Protein AF-A0A392RRE1-F1 (afdb_monomer_lite)

Sequence (97 aa):
MNFSDSSHEFNASRKRFGYRSVMELDKLLDPKKGFIVEDACIVGVEVFVCKSRNEKRVIQANNLTDMEFAALGRVLYFLKTRKRKDMNQQACKDLQG

InterPro domains:
  IPR002083 MATH/TRAF domain [PS50144] (1-47)
  IPR008974 TRAF-like [G3DSA:2.60.210.10] (2-66)

Radius of gyration: 17.49 Å; chains: 1; bounding box: 37×30×47 Å

Structure (mmCIF, N/CA/C/O backbone):
data_AF-A0A392RRE1-F1
#
_entry.id   AF-A0A392RRE1-F1
#
loop_
_atom_site.group_PDB
_atom_site.id
_atom_site.type_symbol
_atom_site.label_atom_id
_atom_site.label_alt_id
_atom_site.label_comp_id
_atom_site.label_asym_id
_atom_site.label_entity_id
_atom_site.label_seq_id
_atom_site.pdbx_PDB_ins_code
_atom_site.Cartn_x
_atom_site.Cartn_y
_atom_site.Cartn_z
_atom_site.occupancy
_atom_site.B_iso_or_equiv
_atom_site.auth_seq_id
_atom_site.auth_comp_id
_atom_site.auth_asym_id
_atom_site.auth_atom_id
_atom_site.pdbx_PDB_model_num
ATOM 1 N N . MET A 1 1 ? 0.783 -13.429 9.727 1.00 62.50 1 MET A N 1
ATOM 2 C CA . MET A 1 1 ? 0.643 -13.478 8.257 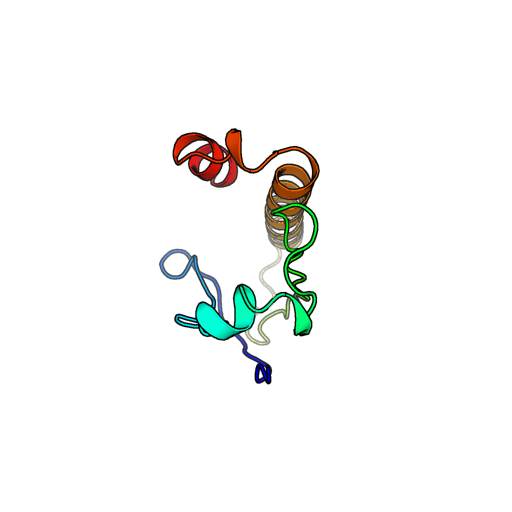1.00 62.50 1 MET A CA 1
ATOM 3 C C . MET A 1 1 ? 1.937 -14.025 7.724 1.00 62.50 1 MET A C 1
ATOM 5 O O . MET A 1 1 ? 2.968 -13.529 8.154 1.00 62.50 1 MET A O 1
ATOM 9 N N . ASN A 1 2 ? 1.885 -15.015 6.841 1.00 63.16 2 ASN A N 1
ATOM 10 C CA . ASN A 1 2 ? 3.080 -15.527 6.184 1.00 63.16 2 ASN A CA 1
ATOM 11 C C . ASN A 1 2 ? 2.911 -15.245 4.695 1.00 63.16 2 ASN A C 1
ATOM 13 O O . ASN A 1 2 ? 2.061 -15.857 4.051 1.00 63.16 2 ASN A O 1
ATOM 17 N N . PHE A 1 3 ? 3.666 -14.280 4.182 1.00 73.88 3 PHE A N 1
ATOM 18 C CA . PHE A 1 3 ? 3.803 -14.079 2.746 1.00 73.88 3 PHE A CA 1
ATOM 19 C C . PHE A 1 3 ? 5.001 -14.905 2.296 1.00 73.88 3 PHE A C 1
ATOM 21 O O . PHE A 1 3 ? 6.052 -14.859 2.930 1.00 73.88 3 PHE A O 1
ATOM 28 N N . SER A 1 4 ? 4.831 -15.701 1.247 1.00 76.12 4 SER A N 1
ATOM 29 C CA . SER A 1 4 ? 5.968 -16.312 0.567 1.00 76.12 4 SER A CA 1
ATOM 30 C C . SER A 1 4 ? 6.675 -15.250 -0.262 1.00 76.12 4 SER A C 1
ATOM 32 O O . SER A 1 4 ? 6.007 -14.396 -0.853 1.00 76.12 4 SER A O 1
ATOM 34 N N . ASP A 1 5 ? 7.994 -15.348 -0.385 1.00 78.12 5 ASP A N 1
ATOM 35 C CA . ASP A 1 5 ? 8.716 -14.555 -1.373 1.00 78.12 5 ASP A CA 1
ATOM 36 C C . ASP A 1 5 ? 8.100 -14.780 -2.754 1.00 78.12 5 ASP A C 1
ATOM 38 O O . ASP A 1 5 ? 7.834 -15.908 -3.178 1.00 78.12 5 ASP A O 1
ATOM 42 N N . SER A 1 6 ? 7.812 -13.680 -3.440 1.00 80.81 6 SER A N 1
ATOM 43 C CA . SER A 1 6 ? 7.062 -13.707 -4.686 1.00 80.81 6 SER A CA 1
ATOM 44 C C . SER A 1 6 ? 7.740 -12.810 -5.711 1.00 80.81 6 SER A C 1
ATOM 46 O O . SER A 1 6 ? 7.972 -11.633 -5.443 1.00 80.81 6 SER A O 1
ATOM 48 N N . SER A 1 7 ? 8.055 -13.370 -6.879 1.00 81.25 7 SER A N 1
ATOM 49 C CA . SER A 1 7 ? 8.688 -12.655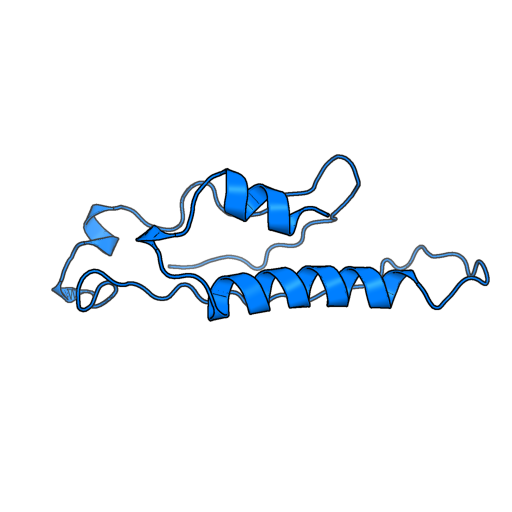 -7.988 1.00 81.25 7 SER A CA 1
ATOM 50 C C . SER A 1 7 ? 7.673 -12.395 -9.099 1.00 81.25 7 SER A C 1
ATOM 52 O O . SER A 1 7 ? 6.851 -13.257 -9.419 1.00 81.25 7 SER A O 1
ATOM 54 N N . HIS A 1 8 ? 7.729 -11.204 -9.691 1.00 81.62 8 HIS A N 1
ATOM 55 C CA . HIS A 1 8 ? 6.881 -10.822 -10.811 1.00 81.62 8 HIS A CA 1
ATOM 56 C C . HIS A 1 8 ? 7.676 -10.031 -11.843 1.00 81.62 8 HIS A C 1
ATOM 58 O O . HIS A 1 8 ? 8.344 -9.057 -11.505 1.00 81.62 8 HIS A O 1
ATOM 64 N N . GLU A 1 9 ? 7.566 -10.432 -13.106 1.00 82.38 9 GLU A N 1
ATOM 65 C CA . GLU A 1 9 ? 8.101 -9.667 -14.226 1.00 82.38 9 GLU A CA 1
ATOM 66 C C . GLU A 1 9 ? 7.080 -8.611 -14.653 1.00 82.38 9 GLU A C 1
ATOM 68 O O . GLU A 1 9 ? 5.990 -8.935 -15.139 1.00 82.38 9 GLU A O 1
ATOM 73 N N . PHE A 1 10 ? 7.442 -7.344 -14.466 1.00 76.81 10 PHE A N 1
ATOM 74 C CA . PHE A 1 10 ? 6.650 -6.217 -14.936 1.00 76.81 10 PHE A CA 1
ATOM 75 C C . PHE A 1 10 ? 6.888 -5.993 -16.427 1.00 76.81 10 PHE A C 1
ATOM 77 O O . PHE A 1 10 ? 8.020 -5.981 -16.899 1.00 76.81 10 PHE A O 1
ATOM 84 N N . ASN A 1 11 ? 5.810 -5.780 -17.176 1.00 77.00 11 ASN A N 1
ATOM 85 C CA . ASN A 1 11 ? 5.887 -5.421 -18.589 1.00 77.00 11 ASN A CA 1
ATOM 86 C C . ASN A 1 11 ? 4.687 -4.549 -18.993 1.00 77.00 11 ASN A C 1
ATOM 88 O O . ASN A 1 11 ? 3.824 -4.225 -18.171 1.00 77.00 11 ASN A O 1
ATOM 92 N N . ALA A 1 12 ? 4.610 -4.173 -20.273 1.00 71.38 12 ALA A N 1
ATOM 93 C CA . ALA A 1 12 ? 3.560 -3.288 -20.778 1.00 71.38 12 ALA A CA 1
ATOM 94 C C . ALA A 1 12 ? 2.129 -3.795 -20.498 1.00 71.38 12 ALA A C 1
ATOM 96 O O . ALA A 1 12 ? 1.226 -2.979 -20.306 1.00 71.38 12 ALA A O 1
ATOM 97 N N . SER A 1 13 ? 1.917 -5.115 -20.437 1.00 78.81 13 SER A N 1
ATOM 98 C CA . SER A 1 13 ? 0.615 -5.730 -20.148 1.00 78.81 13 SER A CA 1
ATOM 99 C C . SER A 1 13 ? 0.433 -6.128 -18.676 1.00 78.81 13 SER A C 1
ATOM 101 O O . SER A 1 13 ? -0.700 -6.241 -18.208 1.00 78.81 13 SER A O 1
ATOM 103 N N . ARG A 1 14 ? 1.520 -6.284 -17.912 1.00 70.31 14 ARG A N 1
ATOM 104 C CA . ARG A 1 14 ? 1.528 -6.696 -16.501 1.00 70.31 14 ARG A CA 1
ATOM 105 C C . ARG A 1 14 ? 2.110 -5.604 -15.611 1.00 70.31 14 ARG A C 1
ATOM 107 O O . ARG A 1 14 ? 3.276 -5.624 -15.237 1.00 70.31 14 ARG A O 1
ATOM 114 N N . LYS A 1 15 ? 1.259 -4.635 -15.272 1.00 77.44 15 LYS A N 1
ATOM 115 C CA . LYS A 1 15 ? 1.630 -3.445 -14.482 1.00 77.44 15 LYS A CA 1
ATOM 116 C C . LYS A 1 15 ? 1.337 -3.569 -12.983 1.00 77.44 15 LYS A C 1
ATOM 118 O O . LYS A 1 15 ? 1.614 -2.640 -12.232 1.00 77.44 15 LYS A O 1
ATOM 123 N N . ARG A 1 16 ? 0.686 -4.652 -12.545 1.00 78.12 16 ARG A N 1
ATOM 124 C CA . ARG A 1 16 ? 0.203 -4.815 -11.166 1.00 78.12 16 ARG A CA 1
ATOM 125 C C . ARG A 1 16 ? 0.539 -6.194 -10.639 1.00 78.12 16 ARG A C 1
ATOM 127 O O . ARG A 1 16 ? 0.337 -7.187 -11.331 1.00 78.12 16 ARG A O 1
ATOM 134 N N . PHE A 1 17 ? 0.956 -6.222 -9.383 1.00 82.12 17 PHE A N 1
ATOM 135 C CA . PHE A 1 17 ? 1.263 -7.435 -8.655 1.00 82.12 17 PHE A CA 1
ATOM 136 C C . PHE A 1 17 ? 0.873 -7.276 -7.187 1.00 82.12 17 PHE A C 1
ATOM 138 O O . PHE A 1 17 ? 0.903 -6.166 -6.656 1.00 82.12 17 PHE A O 1
ATOM 145 N N . GLY A 1 18 ? 0.466 -8.368 -6.548 1.00 84.19 18 GLY A N 1
ATOM 146 C CA . 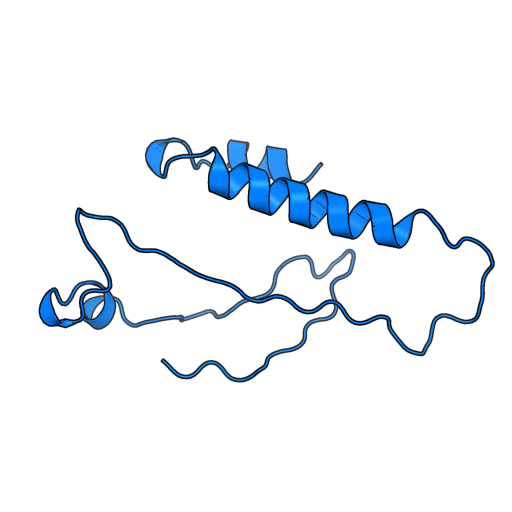GLY A 1 18 ? 0.052 -8.366 -5.152 1.00 84.19 18 GLY A CA 1
ATOM 147 C C . GLY A 1 18 ? -0.819 -9.566 -4.802 1.00 84.19 18 GLY A C 1
ATOM 148 O O . GLY A 1 18 ? -1.049 -10.459 -5.618 1.00 84.19 18 GLY A O 1
ATOM 149 N N . TYR A 1 19 ? -1.329 -9.559 -3.575 1.00 82.50 19 TYR A N 1
ATOM 150 C CA . TYR A 1 19 ? -2.170 -10.621 -3.038 1.00 82.50 19 TYR A CA 1
ATOM 151 C C . TYR A 1 19 ? -3.647 -10.240 -3.117 1.00 82.50 19 TYR A C 1
ATOM 153 O O . TYR A 1 19 ? -4.032 -9.122 -2.779 1.00 82.50 19 TYR A O 1
ATOM 161 N N . ARG A 1 20 ? -4.497 -11.192 -3.522 1.00 81.38 20 ARG A N 1
ATOM 162 C CA . ARG A 1 20 ? -5.959 -11.000 -3.535 1.00 81.38 20 ARG A CA 1
ATOM 163 C C . ARG A 1 20 ? -6.537 -10.874 -2.123 1.00 81.38 20 ARG A C 1
ATOM 165 O O . ARG A 1 20 ? -7.540 -10.196 -1.933 1.00 81.38 20 ARG A O 1
ATOM 172 N N . SER A 1 21 ? -5.918 -11.541 -1.154 1.00 83.31 21 SER A N 1
ATOM 173 C CA . SER A 1 21 ? -6.270 -11.465 0.259 1.00 83.31 21 SER A CA 1
ATOM 174 C C . SER A 1 21 ? -4.985 -11.387 1.073 1.00 83.31 21 SER A C 1
ATOM 176 O O . SER A 1 21 ? -4.110 -12.240 0.941 1.00 83.31 21 SER A O 1
ATOM 178 N N . VAL A 1 22 ? -4.861 -10.315 1.850 1.00 84.44 22 VAL A N 1
ATOM 179 C CA . VAL A 1 22 ? -3.698 -10.020 2.697 1.00 84.44 22 VAL A CA 1
ATOM 180 C C . VAL A 1 22 ? -4.013 -10.455 4.132 1.00 84.44 22 VAL A C 1
ATOM 182 O O . VAL A 1 22 ? -3.238 -11.182 4.747 1.00 84.44 22 VAL A O 1
ATOM 185 N N . MET A 1 23 ? -5.192 -10.072 4.635 1.00 87.44 23 MET A N 1
ATOM 186 C CA . MET A 1 23 ? -5.749 -10.464 5.932 1.00 87.44 23 MET A CA 1
ATOM 187 C C . MET A 1 23 ? -7.261 -10.666 5.824 1.00 87.44 23 MET A C 1
ATOM 189 O O . MET A 1 23 ? -7.908 -10.043 4.981 1.00 87.44 23 MET A O 1
ATOM 193 N N . GLU A 1 24 ? -7.830 -11.454 6.733 1.00 91.19 24 GLU A N 1
ATOM 194 C CA . GLU A 1 24 ? -9.260 -11.380 7.038 1.00 91.19 24 GLU A CA 1
ATOM 195 C C . GLU A 1 24 ? -9.585 -10.066 7.772 1.00 91.19 24 GLU A C 1
ATOM 197 O O . GLU A 1 24 ? -8.770 -9.540 8.536 1.00 91.19 24 GLU A O 1
ATOM 202 N N . LEU A 1 25 ? -10.775 -9.521 7.514 1.00 91.69 25 LEU A N 1
ATOM 203 C CA . LEU A 1 25 ? -11.185 -8.220 8.044 1.00 91.69 25 LEU A CA 1
ATOM 204 C C . LEU A 1 25 ? -11.372 -8.243 9.566 1.00 91.69 25 LEU A C 1
ATOM 206 O O . LEU A 1 25 ? -10.973 -7.305 10.243 1.00 91.69 25 LEU A O 1
ATOM 210 N N . ASP A 1 26 ? -11.940 -9.315 10.106 1.00 93.94 26 ASP A N 1
ATOM 211 C CA . ASP A 1 26 ? -12.121 -9.507 11.548 1.00 93.94 26 ASP A CA 1
ATOM 212 C C . ASP A 1 26 ? -10.781 -9.505 12.303 1.00 93.94 26 ASP A C 1
ATOM 214 O O . ASP A 1 26 ? -10.657 -8.856 13.337 1.00 93.94 26 ASP A O 1
ATOM 218 N N . LYS A 1 27 ? -9.744 -10.138 11.744 1.00 93.38 27 LYS A N 1
ATOM 219 C CA . LYS A 1 27 ? -8.378 -10.118 12.284 1.00 93.38 27 LYS A CA 1
ATOM 220 C C . LYS A 1 27 ? -7.744 -8.731 12.224 1.00 93.38 27 LYS A C 1
ATOM 222 O O . LYS A 1 27 ? -6.995 -8.385 13.133 1.00 93.38 27 LYS A O 1
ATOM 227 N N . LEU A 1 28 ? -8.018 -7.958 11.170 1.00 92.31 28 LEU A N 1
ATOM 228 C CA . LEU A 1 28 ? -7.497 -6.596 11.016 1.00 92.31 28 LEU A CA 1
ATOM 229 C C . LEU A 1 28 ? -8.145 -5.632 12.017 1.00 92.31 28 LEU A C 1
ATOM 231 O O . LEU A 1 28 ? -7.469 -4.754 12.548 1.00 92.31 28 LEU A O 1
ATOM 235 N N . LEU A 1 29 ? -9.448 -5.802 12.253 1.00 92.81 29 LEU A N 1
ATOM 236 C CA . LEU A 1 29 ? -10.247 -4.950 13.131 1.00 92.81 29 LEU A CA 1
ATOM 237 C C . LEU A 1 29 ? -10.181 -5.358 14.610 1.00 92.81 29 LEU A C 1
ATOM 239 O O . LEU A 1 29 ? -10.641 -4.590 15.450 1.00 92.81 29 LEU A O 1
ATOM 243 N N . ASP A 1 30 ? -9.634 -6.531 14.946 1.00 94.69 30 ASP A N 1
ATOM 244 C CA . ASP A 1 30 ? -9.483 -6.971 16.335 1.00 94.69 30 ASP A CA 1
ATOM 245 C C . ASP A 1 30 ? -8.526 -6.027 17.096 1.00 94.69 30 ASP A C 1
ATOM 247 O O . ASP A 1 30 ? -7.310 -6.049 16.856 1.00 94.69 30 ASP A O 1
ATOM 251 N N . PRO A 1 31 ? -9.028 -5.226 18.060 1.00 93.06 31 PRO A N 1
ATOM 252 C CA . PRO A 1 31 ? -8.205 -4.265 18.788 1.00 93.06 31 PRO A CA 1
ATOM 253 C C . PRO A 1 31 ? -7.099 -4.942 19.608 1.00 93.06 31 PRO A C 1
ATOM 255 O O . PRO A 1 31 ? -6.095 -4.309 19.925 1.00 93.06 31 PRO A O 1
ATOM 258 N N . LYS A 1 32 ? -7.222 -6.243 19.912 1.00 95.38 32 LYS A N 1
ATOM 259 C CA . LYS A 1 32 ? -6.187 -7.011 20.619 1.00 95.38 32 LYS A CA 1
ATOM 260 C C . LYS A 1 32 ? -4.977 -7.329 19.742 1.00 95.38 32 LYS A C 1
ATOM 262 O O . LYS A 1 32 ? -3.935 -7.710 20.270 1.00 95.38 32 LYS A O 1
ATOM 267 N N . LYS A 1 33 ? -5.101 -7.217 18.415 1.00 93.56 33 LYS A N 1
ATOM 268 C CA . LYS A 1 33 ? -4.005 -7.469 17.470 1.00 93.56 33 LYS A CA 1
ATOM 269 C C . LYS A 1 33 ? -3.134 -6.241 17.218 1.00 93.56 33 LYS A C 1
ATOM 271 O O . LYS A 1 33 ? -2.004 -6.405 16.772 1.00 93.56 33 LYS A O 1
ATOM 276 N N . GLY A 1 34 ? -3.647 -5.039 17.490 1.00 93.44 34 GLY A N 1
ATOM 277 C CA . GLY A 1 34 ? -2.893 -3.788 17.367 1.00 93.44 34 GLY A CA 1
ATOM 278 C C . GLY A 1 34 ? -2.560 -3.364 15.931 1.00 93.44 34 GLY A C 1
ATOM 279 O O . GLY A 1 34 ? -1.678 -2.533 15.741 1.00 93.44 34 GLY A O 1
ATOM 280 N N . PHE A 1 35 ? -3.232 -3.918 14.913 1.00 92.75 35 PHE A N 1
ATOM 281 C CA . PHE A 1 35 ? -3.001 -3.536 13.511 1.00 92.75 35 PHE A CA 1
ATOM 282 C C . PHE A 1 35 ? -3.594 -2.171 13.145 1.00 92.75 35 PHE A C 1
ATOM 284 O O . PHE A 1 35 ? -3.099 -1.521 12.222 1.00 92.75 35 PHE A O 1
ATOM 291 N N . ILE A 1 36 ? -4.649 -1.753 13.849 1.00 93.25 36 ILE A N 1
ATOM 292 C CA . ILE A 1 36 ? -5.254 -0.429 13.726 1.00 93.25 36 ILE A CA 1
ATOM 293 C C . ILE A 1 36 ? -5.069 0.320 15.041 1.00 93.25 36 ILE A C 1
ATOM 295 O O . ILE A 1 36 ? -5.463 -0.164 16.101 1.00 93.25 36 ILE A O 1
ATOM 299 N N . VAL A 1 37 ? -4.505 1.518 14.949 1.00 90.56 37 VAL A N 1
ATOM 300 C CA . VAL A 1 37 ? -4.401 2.491 16.039 1.00 90.56 37 VAL A CA 1
ATOM 301 C C . VAL A 1 37 ? -4.916 3.814 15.484 1.00 90.56 37 VAL A C 1
ATOM 303 O O . VAL A 1 37 ? -4.495 4.219 14.405 1.00 90.56 37 VAL A O 1
ATOM 306 N N . GLU A 1 38 ? -5.866 4.453 16.173 1.00 91.12 38 GLU A N 1
ATOM 307 C CA . GLU A 1 38 ? -6.477 5.725 15.733 1.00 91.12 38 GLU A CA 1
ATOM 308 C C . GLU A 1 38 ? -7.029 5.679 14.290 1.00 91.12 38 GLU A C 1
ATOM 310 O O . GLU A 1 38 ? -6.767 6.557 13.468 1.00 91.12 38 GLU A O 1
ATOM 315 N N . ASP A 1 39 ? -7.772 4.617 13.953 1.00 87.94 39 ASP A N 1
ATOM 316 C CA . ASP A 1 39 ? -8.330 4.372 12.609 1.00 87.94 39 ASP A CA 1
ATOM 317 C C . ASP A 1 39 ? -7.288 4.343 11.465 1.00 87.94 39 ASP A C 1
ATOM 319 O O . ASP A 1 39 ? -7.631 4.466 10.278 1.00 87.94 39 ASP A O 1
ATOM 323 N N . ALA A 1 40 ? -6.012 4.136 11.806 1.00 86.62 40 ALA A N 1
ATOM 324 C CA . ALA A 1 40 ? -4.896 4.031 10.877 1.00 86.62 40 ALA A CA 1
ATOM 325 C C . ALA A 1 40 ? -4.186 2.674 10.994 1.00 86.62 40 ALA A C 1
ATOM 327 O O . ALA A 1 40 ? -3.994 2.141 12.083 1.00 86.62 40 ALA A O 1
ATOM 328 N N . CYS A 1 41 ? -3.757 2.133 9.851 1.00 90.81 41 CYS A N 1
ATOM 329 C CA . CYS A 1 41 ? -2.840 0.996 9.772 1.00 90.81 41 CYS A CA 1
ATOM 330 C C . CYS A 1 41 ? -1.652 1.362 8.879 1.00 90.81 41 CYS A C 1
ATOM 332 O O . CYS A 1 41 ? -1.780 2.182 7.964 1.00 90.81 41 CYS A O 1
ATOM 334 N N . ILE A 1 42 ? -0.499 0.750 9.140 1.00 87.25 42 ILE A N 1
ATOM 335 C CA . ILE A 1 42 ? 0.711 0.926 8.334 1.00 87.25 42 ILE A CA 1
ATOM 336 C C . ILE A 1 42 ? 0.928 -0.345 7.519 1.00 87.25 42 ILE A C 1
ATOM 338 O O . ILE A 1 42 ? 0.962 -1.444 8.069 1.00 87.25 42 ILE A O 1
ATOM 342 N N . VAL A 1 43 ? 1.103 -0.189 6.207 1.00 84.94 43 VAL A N 1
ATOM 343 C CA . VAL A 1 43 ? 1.450 -1.286 5.298 1.00 84.94 43 VAL A CA 1
ATOM 344 C C . VAL A 1 43 ? 2.871 -1.054 4.798 1.00 84.94 43 VAL A C 1
ATOM 346 O O . VAL A 1 43 ? 3.122 -0.100 4.064 1.00 84.94 43 VAL A O 1
ATOM 349 N N . GLY A 1 44 ? 3.799 -1.910 5.222 1.00 82.69 44 GLY A N 1
ATOM 350 C CA . GLY A 1 44 ? 5.177 -1.926 4.729 1.00 82.69 44 GLY A CA 1
ATOM 351 C C . GLY A 1 44 ? 5.331 -2.881 3.547 1.00 82.69 44 GLY A C 1
ATOM 352 O O . GLY A 1 44 ? 4.721 -3.949 3.533 1.00 82.69 44 GLY A O 1
ATOM 353 N N . VAL A 1 45 ? 6.149 -2.503 2.563 1.00 80.25 45 VAL A N 1
ATOM 354 C CA . VAL A 1 45 ? 6.514 -3.354 1.423 1.00 80.25 45 VAL A CA 1
ATOM 355 C C . VAL A 1 45 ? 8.019 -3.255 1.211 1.00 80.25 45 VAL A C 1
ATOM 357 O O . VAL A 1 45 ? 8.556 -2.152 1.123 1.00 80.25 45 VAL A O 1
ATOM 360 N N . GLU A 1 46 ? 8.681 -4.401 1.105 1.00 78.69 46 GLU A N 1
ATOM 361 C CA . GLU A 1 46 ? 10.077 -4.501 0.690 1.00 78.69 46 GLU A CA 1
ATOM 362 C C . GLU A 1 46 ? 10.121 -5.000 -0.759 1.00 78.69 46 GLU A C 1
ATOM 364 O O . GLU A 1 46 ? 9.447 -5.971 -1.109 1.00 78.69 46 GLU A O 1
ATOM 369 N N . VAL A 1 47 ? 10.849 -4.293 -1.627 1.00 79.19 47 VAL A N 1
ATOM 370 C CA . VAL A 1 47 ? 10.889 -4.573 -3.069 1.00 79.19 47 VAL A CA 1
ATOM 371 C C . VAL A 1 47 ? 12.334 -4.732 -3.513 1.00 79.19 47 VAL A C 1
ATOM 373 O O . VAL A 1 47 ? 13.143 -3.822 -3.340 1.00 79.19 47 VAL A O 1
ATOM 376 N N . PHE A 1 48 ? 12.627 -5.863 -4.154 1.00 76.06 48 PHE A N 1
ATOM 377 C CA . PHE A 1 48 ? 13.904 -6.128 -4.809 1.00 76.06 48 PHE A CA 1
ATOM 378 C C . PHE A 1 48 ? 13.709 -6.145 -6.325 1.00 76.06 48 PHE A C 1
ATOM 380 O O . PHE A 1 48 ? 12.839 -6.848 -6.837 1.00 76.06 48 PHE A O 1
ATOM 387 N N . VAL A 1 49 ? 14.531 -5.383 -7.048 1.00 76.19 49 VAL A N 1
ATOM 388 C CA . VAL A 1 49 ? 14.527 -5.357 -8.517 1.00 76.19 49 VAL A CA 1
ATOM 389 C C . VAL A 1 49 ? 15.730 -6.148 -9.025 1.00 76.19 49 VAL A C 1
ATOM 391 O O . VAL A 1 49 ? 16.870 -5.864 -8.658 1.00 76.19 49 VAL A O 1
ATOM 394 N N . CYS A 1 50 ? 15.485 -7.149 -9.872 1.00 71.75 50 CYS A N 1
ATOM 395 C CA . CYS A 1 50 ? 16.528 -7.980 -10.471 1.00 71.75 50 CYS A CA 1
ATOM 396 C C . CYS A 1 50 ? 16.579 -7.765 -11.986 1.00 71.75 50 CYS A C 1
ATOM 398 O O . CYS A 1 50 ? 15.556 -7.855 -12.661 1.00 71.75 50 CYS A O 1
ATOM 400 N N . LYS A 1 51 ? 17.779 -7.560 -12.540 1.00 67.44 51 LYS A N 1
ATOM 401 C CA . LYS A 1 51 ? 17.976 -7.540 -13.996 1.00 67.44 51 LYS A CA 1
ATOM 402 C C . LYS A 1 51 ? 17.840 -8.952 -14.566 1.00 67.44 51 LYS A C 1
ATOM 404 O O . LYS A 1 51 ? 18.382 -9.905 -14.000 1.00 67.44 51 LYS A O 1
ATOM 409 N N . SER A 1 52 ? 17.155 -9.096 -15.698 1.00 60.62 52 SER A N 1
ATOM 410 C CA . SER A 1 52 ? 17.086 -10.387 -16.389 1.00 60.62 52 SER A CA 1
ATOM 411 C C . SER A 1 52 ? 18.453 -10.743 -16.999 1.00 60.62 52 SER A C 1
ATOM 41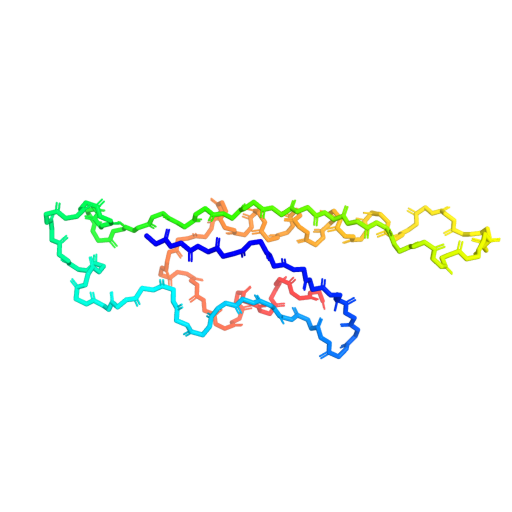3 O O . SER A 1 52 ? 19.159 -9.884 -17.525 1.00 60.62 52 SER A O 1
ATOM 415 N N . ARG A 1 53 ? 18.848 -12.024 -16.955 1.00 55.62 53 ARG A N 1
ATOM 416 C CA . ARG A 1 53 ? 20.130 -12.504 -17.524 1.00 55.62 53 ARG A CA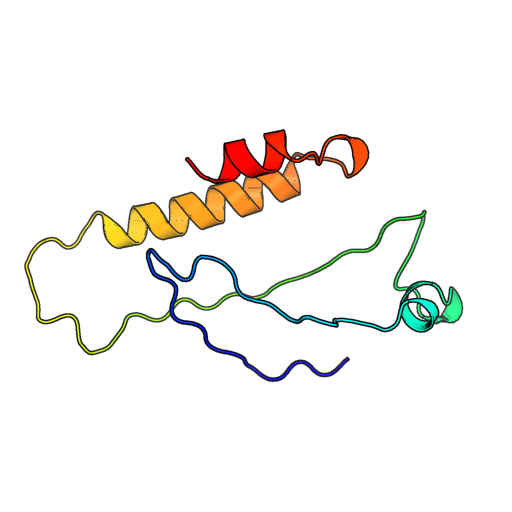 1
ATOM 417 C C . ARG A 1 53 ? 20.195 -12.443 -19.060 1.00 55.62 53 ARG A C 1
ATOM 419 O O . ARG A 1 53 ? 21.253 -12.704 -19.623 1.00 55.62 53 ARG A O 1
ATOM 426 N N . ASN A 1 54 ? 19.092 -12.111 -19.732 1.00 53.50 54 ASN A N 1
ATOM 427 C CA . ASN A 1 54 ? 18.952 -12.196 -21.188 1.00 53.50 54 ASN A CA 1
ATOM 428 C C . ASN A 1 54 ? 19.065 -10.848 -21.915 1.00 53.50 54 ASN A C 1
ATOM 430 O O . ASN A 1 54 ? 18.842 -10.799 -23.126 1.00 53.50 54 ASN A O 1
ATOM 434 N N . GLU A 1 55 ? 19.467 -9.772 -21.232 1.00 54.59 55 GLU A N 1
ATOM 435 C CA . GLU A 1 55 ? 19.926 -8.560 -21.912 1.00 54.59 55 GLU A CA 1
ATOM 436 C C . GLU A 1 55 ? 21.254 -8.861 -22.617 1.00 54.59 55 GLU A C 1
ATOM 438 O O . GLU A 1 55 ? 22.352 -8.625 -22.107 1.00 54.59 55 GLU A O 1
ATOM 443 N N . LYS A 1 56 ? 21.163 -9.409 -23.838 1.00 47.94 56 LYS A N 1
ATOM 444 C CA . LYS A 1 56 ? 22.239 -9.269 -24.817 1.00 47.94 56 LYS A CA 1
ATOM 445 C C . LYS A 1 56 ? 22.619 -7.795 -24.814 1.00 47.94 56 LYS A C 1
ATOM 447 O O . LYS A 1 56 ? 21.751 -6.943 -24.972 1.00 47.94 56 LYS A O 1
ATOM 452 N N . ARG A 1 57 ? 23.907 -7.534 -24.602 1.00 48.91 57 ARG A N 1
ATOM 453 C CA . ARG A 1 57 ? 24.551 -6.219 -24.549 1.00 48.91 57 ARG A CA 1
ATOM 454 C C . ARG A 1 57 ? 24.212 -5.391 -25.798 1.00 48.91 57 ARG A C 1
ATOM 456 O O . ARG A 1 57 ? 25.011 -5.322 -26.724 1.00 48.91 57 ARG A O 1
ATOM 463 N N . VAL A 1 58 ? 23.038 -4.771 -25.842 1.00 49.59 58 VAL A N 1
ATOM 464 C CA . VAL A 1 58 ? 22.736 -3.691 -26.775 1.00 49.59 58 VAL A CA 1
ATOM 465 C C . VAL A 1 58 ? 23.099 -2.422 -26.033 1.00 49.59 58 VAL A C 1
ATOM 467 O O . VAL A 1 58 ? 22.602 -2.140 -24.946 1.00 49.59 58 VAL A O 1
ATOM 470 N N . ILE A 1 59 ? 24.066 -1.712 -26.587 1.00 51.75 59 ILE A N 1
ATOM 471 C CA . ILE A 1 59 ? 24.662 -0.512 -26.023 1.00 51.75 59 ILE A CA 1
ATOM 472 C C . ILE A 1 59 ? 23.618 0.615 -26.091 1.00 51.75 59 ILE A C 1
ATOM 474 O O . ILE A 1 59 ? 23.640 1.419 -27.008 1.00 51.75 59 ILE A O 1
ATOM 478 N N . GLN A 1 60 ? 22.678 0.634 -25.145 1.00 51.59 60 GLN A N 1
ATOM 479 C CA . GLN A 1 60 ? 21.915 1.801 -24.681 1.00 51.59 60 GLN A CA 1
ATOM 480 C C . GLN A 1 60 ? 21.631 1.621 -23.179 1.00 51.59 60 GLN A C 1
ATOM 482 O O . GLN A 1 60 ? 20.500 1.681 -22.702 1.00 51.59 60 GLN A O 1
ATOM 487 N N . ALA A 1 61 ? 22.686 1.348 -22.409 1.00 51.53 61 ALA A N 1
ATOM 488 C CA . ALA A 1 61 ? 22.649 1.571 -20.972 1.00 51.53 61 ALA A CA 1
ATOM 489 C C . ALA A 1 61 ? 22.509 3.085 -20.766 1.00 51.53 61 ALA A C 1
ATOM 491 O O . ALA A 1 61 ? 23.318 3.812 -21.334 1.00 51.53 61 ALA A O 1
ATOM 492 N N . ASN A 1 62 ? 21.435 3.521 -20.096 1.00 52.06 62 ASN A N 1
ATOM 493 C CA . ASN A 1 62 ? 21.352 4.676 -19.178 1.00 52.06 62 ASN A CA 1
ATOM 494 C C . ASN A 1 62 ? 19.890 5.032 -18.834 1.00 52.06 62 ASN A C 1
ATOM 496 O O . ASN A 1 62 ? 19.644 5.542 -17.756 1.00 52.06 62 ASN A O 1
ATOM 500 N N . ASN A 1 63 ? 18.896 4.697 -19.668 1.00 54.75 63 ASN A N 1
ATOM 501 C CA . ASN A 1 63 ? 17.529 5.212 -19.445 1.00 54.75 63 ASN A CA 1
ATOM 502 C C . ASN A 1 63 ? 16.579 4.254 -18.696 1.00 54.75 63 ASN A C 1
ATOM 504 O O . ASN A 1 63 ? 15.567 4.692 -18.153 1.00 54.75 63 ASN A O 1
ATOM 508 N N . LEU A 1 64 ? 16.866 2.947 -18.668 1.00 50.66 64 LEU A N 1
ATOM 509 C CA . LEU A 1 64 ? 15.984 1.944 -18.045 1.00 50.66 64 LEU A CA 1
ATOM 510 C C . LEU A 1 64 ? 16.037 1.984 -16.512 1.00 50.66 64 LEU A C 1
ATOM 512 O O . LEU A 1 64 ? 14.999 1.905 -15.863 1.00 50.66 64 LEU A O 1
ATOM 516 N N . THR A 1 65 ? 17.225 2.190 -15.938 1.00 51.66 65 THR A N 1
ATOM 517 C CA . THR A 1 65 ? 17.401 2.335 -14.486 1.00 51.66 65 THR A CA 1
ATOM 518 C C . THR A 1 65 ? 16.732 3.603 -13.966 1.00 51.66 65 THR A C 1
ATOM 520 O O . THR A 1 65 ? 16.066 3.578 -12.935 1.00 51.66 65 THR A O 1
ATOM 523 N N . ASP A 1 66 ? 16.837 4.699 -14.71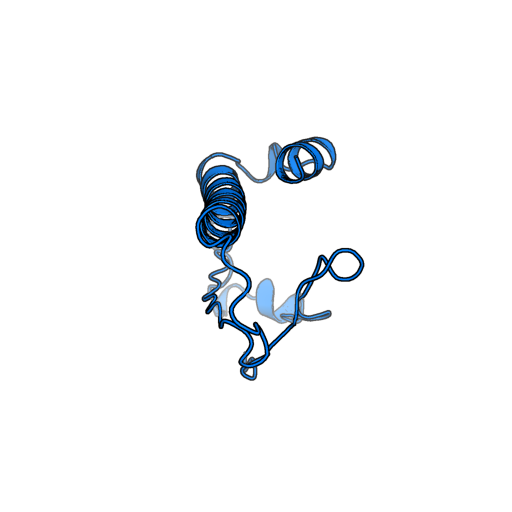2 1.00 53.69 66 ASP A N 1
ATOM 524 C CA . ASP A 1 66 ? 16.339 6.004 -14.279 1.00 53.69 66 ASP A CA 1
ATOM 525 C C . ASP A 1 66 ? 14.806 6.047 -14.246 1.00 53.69 66 ASP A C 1
ATOM 527 O O . ASP A 1 66 ? 14.215 6.661 -13.358 1.00 53.69 66 ASP A O 1
ATOM 531 N N . MET A 1 67 ? 14.148 5.331 -15.163 1.00 56.22 67 MET A N 1
ATOM 532 C CA . MET A 1 67 ? 12.687 5.250 -15.247 1.00 56.22 67 MET A CA 1
ATOM 533 C C . MET A 1 67 ? 12.075 4.383 -14.135 1.00 56.22 67 MET A C 1
ATOM 535 O O . MET A 1 67 ? 11.031 4.744 -13.589 1.00 56.22 67 MET A O 1
ATOM 539 N N . GLU A 1 68 ? 12.721 3.276 -13.751 1.00 56.53 68 GLU A N 1
ATOM 540 C CA . GLU A 1 68 ? 12.257 2.409 -12.655 1.00 56.53 68 GLU A CA 1
ATOM 541 C C . GLU A 1 68 ? 12.398 3.096 -11.291 1.00 56.53 68 GLU A C 1
ATOM 543 O O . GLU A 1 68 ? 11.451 3.108 -10.497 1.00 56.53 68 GLU A O 1
ATOM 548 N N . PHE A 1 69 ? 13.538 3.749 -11.037 1.00 62.75 69 PHE A N 1
ATOM 549 C CA . PHE A 1 69 ? 13.719 4.546 -9.823 1.00 62.75 69 PHE A CA 1
ATOM 550 C C . PHE A 1 69 ? 12.829 5.792 -9.816 1.00 62.75 69 PHE A C 1
ATOM 552 O O . PHE A 1 69 ? 12.327 6.163 -8.755 1.00 62.75 69 PHE A O 1
ATOM 559 N N . ALA A 1 70 ? 12.549 6.404 -10.972 1.00 65.69 70 ALA A N 1
ATOM 560 C CA . ALA A 1 70 ? 11.573 7.487 -11.065 1.00 65.69 70 ALA A CA 1
ATOM 561 C C . ALA A 1 70 ? 10.150 7.007 -10.737 1.00 65.69 70 ALA A C 1
ATOM 563 O O . ALA A 1 70 ? 9.421 7.708 -10.034 1.00 65.69 70 ALA A O 1
ATOM 564 N N . ALA A 1 71 ? 9.750 5.819 -11.198 1.00 67.69 71 ALA A N 1
ATOM 565 C CA . ALA A 1 71 ? 8.443 5.245 -10.883 1.00 67.69 71 ALA A CA 1
ATOM 566 C C . ALA A 1 71 ? 8.315 4.913 -9.386 1.00 67.69 71 ALA A C 1
ATOM 568 O O . ALA A 1 71 ? 7.348 5.329 -8.745 1.00 67.69 71 ALA A O 1
ATOM 569 N N . LEU A 1 72 ? 9.317 4.249 -8.796 1.00 70.69 72 LEU A N 1
ATOM 570 C CA . LEU A 1 72 ? 9.346 3.962 -7.357 1.00 70.69 72 LEU A CA 1
ATOM 571 C C . LEU A 1 72 ? 9.414 5.242 -6.517 1.00 70.69 72 LEU A C 1
ATOM 573 O O . LEU A 1 72 ? 8.699 5.366 -5.523 1.00 70.69 72 LEU A O 1
ATOM 577 N N . GLY A 1 73 ? 10.204 6.225 -6.947 1.00 72.81 73 GLY A N 1
ATOM 578 C CA . GLY A 1 73 ? 10.288 7.540 -6.321 1.00 72.81 73 GLY A CA 1
ATOM 579 C C . GLY A 1 73 ? 8.940 8.264 -6.309 1.00 72.81 73 GLY A C 1
ATOM 580 O O . GLY A 1 73 ? 8.561 8.822 -5.281 1.00 72.81 73 GLY A O 1
ATOM 581 N N . ARG A 1 74 ? 8.165 8.192 -7.402 1.00 71.38 74 ARG A N 1
ATOM 582 C CA . ARG A 1 74 ? 6.805 8.758 -7.474 1.00 71.38 74 ARG A CA 1
ATOM 583 C C . ARG A 1 74 ? 5.832 8.039 -6.547 1.00 71.38 74 ARG A C 1
ATOM 585 O O . ARG A 1 74 ? 5.083 8.712 -5.843 1.00 71.38 74 ARG A O 1
ATOM 592 N N . VAL A 1 75 ? 5.861 6.705 -6.501 1.00 73.25 75 VAL A N 1
ATOM 593 C CA . VAL A 1 75 ? 5.020 5.913 -5.585 1.00 73.25 75 VAL A CA 1
ATOM 594 C C . VAL A 1 75 ? 5.349 6.247 -4.130 1.00 73.25 75 VAL A C 1
ATOM 596 O O . VAL A 1 75 ? 4.447 6.536 -3.346 1.00 73.25 75 VAL A O 1
ATOM 599 N N . LEU A 1 76 ? 6.633 6.287 -3.773 1.00 72.94 76 LEU A N 1
ATOM 600 C CA . LEU A 1 76 ? 7.069 6.600 -2.415 1.00 72.94 76 LEU A CA 1
ATOM 601 C C . LEU A 1 76 ? 6.715 8.041 -2.020 1.00 72.94 76 LEU A C 1
ATOM 603 O O . LEU A 1 76 ? 6.209 8.278 -0.923 1.00 72.94 76 LEU A O 1
ATOM 607 N N . TYR A 1 77 ? 6.926 9.003 -2.920 1.00 72.94 77 TYR A N 1
ATOM 608 C CA . TYR A 1 77 ? 6.552 10.401 -2.706 1.00 72.94 77 TYR A CA 1
ATOM 609 C C . TYR A 1 77 ? 5.039 10.568 -2.529 1.00 72.94 77 TYR A C 1
ATOM 611 O O . TYR A 1 77 ? 4.586 11.274 -1.627 1.00 72.94 77 TYR A O 1
ATOM 619 N N . PHE A 1 78 ? 4.248 9.879 -3.348 1.00 75.81 78 PHE A N 1
ATOM 620 C CA . PHE A 1 78 ? 2.794 9.887 -3.261 1.00 75.81 78 PHE A CA 1
ATOM 621 C C . PHE A 1 78 ? 2.302 9.349 -1.915 1.00 75.81 78 PHE A C 1
ATOM 623 O O . PHE A 1 78 ? 1.496 10.001 -1.254 1.00 75.81 78 PHE A O 1
ATOM 630 N N . LEU A 1 79 ? 2.837 8.207 -1.471 1.00 75.25 79 LEU A N 1
ATOM 631 C CA . LEU A 1 79 ? 2.494 7.614 -0.176 1.00 75.25 79 LEU A CA 1
ATOM 632 C C . LEU A 1 79 ? 2.925 8.501 0.999 1.00 75.25 79 LEU A C 1
ATOM 634 O O . LEU A 1 79 ? 2.228 8.567 2.007 1.00 75.25 79 LEU A O 1
ATOM 638 N N . LYS A 1 80 ? 4.046 9.217 0.866 1.00 71.25 80 LYS A N 1
ATOM 639 C CA . LYS A 1 80 ? 4.535 10.138 1.898 1.00 71.25 80 LYS A CA 1
ATOM 640 C C . LYS A 1 80 ? 3.692 11.411 2.022 1.00 71.25 80 LYS A C 1
ATOM 642 O O . LYS A 1 80 ? 3.610 11.976 3.109 1.00 71.25 80 LYS A O 1
ATOM 647 N N . THR A 1 81 ? 3.109 11.895 0.926 1.00 71.06 81 THR A N 1
ATOM 648 C CA . THR A 1 81 ? 2.473 13.225 0.869 1.00 71.06 81 THR A CA 1
ATOM 649 C C . THR A 1 81 ? 0.947 13.201 0.914 1.00 71.06 81 THR A C 1
ATOM 651 O O . THR A 1 81 ? 0.342 14.218 1.254 1.00 71.06 81 THR A O 1
ATOM 654 N N . ARG A 1 82 ? 0.298 12.071 0.608 1.00 72.38 82 ARG A N 1
ATOM 655 C CA . ARG A 1 82 ? -1.169 11.972 0.557 1.00 72.38 82 ARG A CA 1
ATOM 656 C C . ARG A 1 82 ? -1.745 11.330 1.816 1.00 72.38 82 ARG A C 1
ATOM 658 O O . ARG A 1 82 ? -1.311 10.268 2.252 1.00 72.38 82 ARG A O 1
ATOM 665 N N . LYS A 1 83 ? -2.793 11.946 2.367 1.00 69.06 83 LYS A N 1
ATOM 666 C CA . LYS A 1 83 ? -3.620 11.351 3.426 1.00 69.06 83 LYS A CA 1
ATOM 667 C C . LYS A 1 83 ? -4.742 10.523 2.800 1.00 69.06 83 LYS A C 1
ATOM 669 O O . LYS A 1 83 ? -5.179 10.788 1.685 1.00 69.06 83 LYS A O 1
ATOM 674 N N . ARG A 1 84 ? -5.268 9.546 3.548 1.00 56.66 84 ARG A N 1
ATOM 675 C CA . ARG A 1 84 ? -6.315 8.606 3.094 1.00 56.66 84 ARG A CA 1
ATOM 676 C C . ARG A 1 84 ? -7.527 9.285 2.432 1.00 56.66 84 ARG A C 1
ATOM 678 O O . ARG A 1 84 ? -8.070 8.738 1.480 1.00 56.66 84 ARG A O 1
ATOM 685 N N . LYS A 1 85 ? -7.943 10.461 2.918 1.00 70.50 85 LYS A N 1
ATOM 686 C CA . LYS A 1 85 ? -9.098 11.214 2.387 1.00 70.50 85 LYS A CA 1
ATOM 687 C C . LYS A 1 85 ? -8.847 11.813 0.997 1.00 70.50 85 LYS A C 1
ATOM 689 O O . LYS A 1 85 ? -9.796 12.034 0.256 1.00 70.50 85 LYS A O 1
ATOM 694 N N . ASP A 1 86 ? -7.582 12.000 0.633 1.00 69.50 86 ASP A N 1
ATOM 695 C CA . ASP A 1 86 ? -7.159 12.609 -0.631 1.00 69.50 86 ASP A CA 1
ATOM 696 C C . ASP A 1 86 ? -6.810 11.554 -1.695 1.00 69.50 86 ASP A C 1
ATOM 698 O O . ASP A 1 86 ? -6.387 11.888 -2.804 1.00 69.50 86 ASP A O 1
ATOM 702 N N . MET A 1 87 ? -6.970 10.269 -1.359 1.00 70.75 87 MET A N 1
ATOM 703 C CA . MET A 1 87 ? -6.645 9.142 -2.223 1.00 70.75 87 MET A CA 1
ATOM 704 C C . MET A 1 87 ? -7.865 8.764 -3.063 1.00 70.75 87 MET A C 1
ATOM 706 O O . MET A 1 87 ? -8.740 8.013 -2.639 1.00 70.75 87 MET A O 1
ATOM 710 N N . ASN A 1 88 ? -7.930 9.327 -4.266 1.00 81.69 88 ASN A N 1
ATOM 711 C CA . ASN A 1 88 ? -9.006 9.091 -5.223 1.00 81.69 88 ASN A CA 1
ATOM 712 C C . ASN A 1 88 ? -8.458 8.503 -6.537 1.00 81.69 88 ASN A C 1
ATOM 714 O O . ASN A 1 88 ? -7.248 8.423 -6.756 1.00 81.69 88 ASN A O 1
ATOM 718 N N . GLN A 1 89 ? -9.357 8.092 -7.436 1.00 76.06 89 GLN A N 1
ATOM 719 C CA . GLN A 1 89 ? -8.962 7.534 -8.734 1.00 76.06 89 GLN A CA 1
ATOM 720 C C . GLN A 1 89 ? -8.122 8.503 -9.576 1.00 76.06 89 GLN A C 1
ATOM 722 O O . GLN A 1 89 ? -7.308 8.044 -10.373 1.00 76.06 89 GLN A O 1
ATOM 727 N N . GLN A 1 90 ? -8.295 9.815 -9.401 1.00 77.94 90 GLN A N 1
ATOM 728 C CA . GLN A 1 90 ? -7.502 10.819 -10.104 1.00 77.94 90 GLN A CA 1
ATOM 729 C C . GLN A 1 90 ? -6.059 10.845 -9.588 1.00 77.94 90 GLN A C 1
ATOM 731 O O . GLN A 1 90 ? -5.127 10.760 -10.377 1.00 77.94 90 GLN A O 1
ATOM 736 N N . ALA A 1 91 ? -5.872 10.808 -8.272 1.00 68.44 91 ALA A N 1
ATOM 737 C CA . ALA A 1 91 ? -4.567 10.724 -7.633 1.00 68.44 91 ALA A CA 1
ATOM 738 C C . ALA A 1 91 ? -3.794 9.462 -8.085 1.00 68.44 91 ALA A C 1
ATOM 740 O O . ALA A 1 91 ? -2.584 9.502 -8.291 1.00 68.44 91 ALA A O 1
ATOM 741 N N . CYS A 1 92 ? -4.498 8.349 -8.330 1.00 67.81 92 CYS A N 1
ATOM 742 C CA . CYS A 1 92 ? -3.911 7.136 -8.910 1.00 67.81 92 CYS A CA 1
ATOM 743 C C . CYS A 1 92 ? -3.552 7.244 -10.404 1.00 67.81 92 CYS A C 1
ATOM 745 O O . CYS A 1 92 ? -2.741 6.445 -10.877 1.00 67.81 92 CYS A O 1
ATOM 747 N N . LYS A 1 93 ? -4.156 8.167 -11.161 1.00 73.94 93 LYS A N 1
ATOM 748 C CA . LYS A 1 93 ? -3.778 8.447 -12.558 1.00 73.94 93 LYS A CA 1
ATOM 749 C C . LYS A 1 93 ? -2.528 9.317 -12.625 1.00 73.94 93 LYS A C 1
ATOM 751 O O . LYS A 1 93 ? -1.665 9.045 -13.448 1.00 73.94 93 LYS A O 1
ATOM 756 N N . ASP A 1 94 ? -2.380 10.267 -11.706 1.00 70.00 94 ASP A N 1
ATOM 757 C CA . ASP A 1 94 ? -1.207 11.153 -11.632 1.00 70.00 94 ASP A CA 1
ATOM 758 C C . ASP A 1 94 ? 0.099 10.383 -11.321 1.00 70.00 94 ASP A C 1
ATOM 760 O O . ASP A 1 94 ? 1.204 10.840 -11.610 1.00 70.00 94 ASP A O 1
ATOM 764 N N . LEU A 1 95 ? -0.029 9.175 -10.764 1.00 65.38 95 LEU A N 1
ATOM 765 C CA . LEU A 1 95 ? 1.058 8.214 -10.557 1.00 65.38 95 LEU A CA 1
ATOM 766 C C . LEU A 1 95 ? 1.517 7.494 -11.835 1.00 65.38 95 LEU A C 1
ATOM 768 O O . LEU A 1 95 ? 2.600 6.913 -11.832 1.00 65.38 95 LEU A O 1
ATOM 772 N N . GLN A 1 96 ? 0.699 7.471 -12.892 1.00 63.25 96 GLN A N 1
ATOM 773 C CA . GLN A 1 96 ? 0.919 6.612 -14.063 1.00 63.25 96 GLN A CA 1
ATOM 774 C C . GLN A 1 96 ? 1.728 7.266 -15.190 1.00 63.25 96 GLN A C 1
ATOM 776 O O . GLN A 1 96 ? 2.225 6.516 -16.028 1.00 63.25 96 GLN A O 1
ATOM 781 N N . GLY A 1 97 ? 1.947 8.588 -15.148 1.00 56.62 97 GLY A N 1
ATOM 782 C CA . GLY A 1 97 ? 2.664 9.326 -16.197 1.00 56.62 97 GLY A CA 1
ATOM 783 C C . GLY A 1 97 ? 1.835 9.512 -17.458 1.00 56.62 97 GLY A C 1
ATOM 784 O O . GLY A 1 97 ? 1.374 8.499 -18.025 1.00 56.62 97 GLY A O 1
#

pLDDT: mean 73.95, std 13.14, range [47.94, 95.38]

Organism: NCBI:txid97028

Foldseek 3Di:
DDDDDDDDDDDPVRPDDDDPQDDDPCCCPPVVNVQDDPNDGDDDDDDDDDDDPPPPPDPPPDVPVVVVVVLVVLVVVLVVPDDPVRDDPVSVVVSVD

Secondary structure (DSSP, 8-state):
--PPP------SS------S-SS-HHHHH-TTT-S-BTTB------------TT----S-TTHHHHHHHHHHHHHHHHHHH--GGG--HHHHHHT--